Protein AF-A0A355XRQ8-F1 (afdb_monomer_lite)

pLDDT: mean 87.54, std 10.94, range [42.53, 95.69]

Foldseek 3Di:
DDDPPPDDDQWDADPQQWIWGCLVVCVVSCQPPVLSVLLQVLVCVLQVAHCDCPRNVDTDIDHNVVRDDDPVSVVSVVVSVVVSVVSSVD

Secondary structure (DSSP, 8-state):
---------SEEE-TTSEEEE-HHHHHHTT--HHHHHHHHHHHHHHHTS--STTT--S--EEEHHHH-SSHHHHHHHHHHHHHHHHHHT-

Sequence (90 aa):
CNSDFGVLPLFHMTSEGALNIQVNFLRSKGVPKQVLLDVVRKLESNFLRDYDEVMYDVDTFEPINELFFTSSQVDKFLNTMEGCCYRLRQ

Radius of gyration: 13.27 Å; chains: 1; bounding box: 28×25×41 Å

Structure (mmCIF, N/CA/C/O backbone):
data_AF-A0A355XRQ8-F1
#
_entry.id   AF-A0A355XRQ8-F1
#
loop_
_atom_site.group_PDB
_atom_site.id
_atom_site.type_symbol
_atom_site.label_atom_id
_atom_site.label_alt_id
_atom_site.label_comp_id
_atom_site.label_asym_id
_atom_site.label_entity_id
_atom_site.label_seq_id
_atom_site.pdbx_PDB_ins_code
_atom_site.Cartn_x
_atom_site.Cartn_y
_atom_site.Cartn_z
_atom_site.occupancy
_atom_site.B_iso_or_equiv
_atom_site.auth_seq_id
_atom_site.auth_comp_id
_atom_site.auth_asym_id
_atom_site.auth_atom_id
_atom_site.pdbx_PDB_model_num
ATOM 1 N N . CYS A 1 1 ? -4.917 -12.778 28.541 1.00 49.09 1 CYS A N 1
ATOM 2 C CA . CYS A 1 1 ? -3.791 -13.113 27.649 1.00 49.09 1 CYS A CA 1
ATOM 3 C C . CYS A 1 1 ? -4.357 -13.729 26.382 1.00 49.09 1 CYS A C 1
ATOM 5 O O . CYS A 1 1 ? -5.048 -14.727 26.525 1.00 49.09 1 CYS A O 1
ATOM 7 N N . ASN A 1 2 ? -4.173 -13.073 25.229 1.00 45.78 2 ASN A N 1
ATOM 8 C CA . ASN A 1 2 ? -4.150 -13.629 23.863 1.00 45.78 2 ASN A CA 1
ATOM 9 C C . ASN A 1 2 ? -4.454 -12.511 22.861 1.00 45.78 2 ASN A C 1
ATOM 11 O O . ASN A 1 2 ? -5.590 -12.338 22.433 1.00 45.78 2 ASN A O 1
ATOM 15 N N . SER A 1 3 ? -3.426 -11.767 22.479 1.00 42.53 3 SER A N 1
ATOM 16 C CA . SER A 1 3 ? -3.373 -11.196 21.138 1.00 42.53 3 SER A CA 1
ATOM 17 C C . SER A 1 3 ? -1.908 -10.972 20.792 1.00 42.53 3 SER A C 1
ATOM 19 O O . SER A 1 3 ? -1.432 -9.842 20.699 1.00 42.53 3 SER A O 1
ATOM 21 N N . ASP A 1 4 ? -1.183 -12.082 20.657 1.00 48.38 4 ASP A N 1
ATOM 22 C CA . ASP A 1 4 ? 0.058 -12.103 19.891 1.00 48.38 4 ASP A CA 1
ATOM 23 C C . ASP A 1 4 ? -0.336 -11.829 18.437 1.00 48.38 4 ASP A C 1
ATOM 25 O O . ASP A 1 4 ? -0.577 -12.740 17.642 1.00 48.38 4 ASP A O 1
ATOM 29 N N . PHE A 1 5 ? -0.531 -10.552 18.110 1.00 56.25 5 PHE A N 1
ATOM 30 C CA . PHE A 1 5 ? -0.687 -10.126 16.733 1.00 56.25 5 PHE A CA 1
ATOM 31 C C . PHE A 1 5 ? 0.634 -10.461 16.044 1.00 56.25 5 PHE A C 1
ATOM 33 O O . PHE A 1 5 ? 1.660 -9.828 16.290 1.00 56.25 5 PHE A O 1
ATOM 40 N N . GLY A 1 6 ? 0.620 -11.525 15.239 1.00 66.12 6 GLY A N 1
ATOM 41 C CA . GLY A 1 6 ? 1.738 -11.877 14.375 1.00 66.12 6 GLY A CA 1
ATOM 42 C C . GLY A 1 6 ? 2.150 -10.691 13.500 1.00 66.12 6 GLY A C 1
ATOM 43 O O . GLY A 1 6 ? 1.420 -9.708 13.371 1.00 66.12 6 GLY A O 1
ATOM 44 N N . VAL A 1 7 ? 3.332 -10.786 12.892 1.00 73.25 7 VAL A N 1
ATOM 45 C CA . VAL A 1 7 ? 3.862 -9.734 12.015 1.00 73.25 7 VAL A CA 1
ATOM 46 C C . VAL A 1 7 ? 2.803 -9.344 10.975 1.00 73.25 7 VAL A C 1
ATOM 48 O O . VAL A 1 7 ? 2.298 -10.203 10.253 1.00 73.25 7 VAL A O 1
ATOM 51 N N . LEU A 1 8 ? 2.460 -8.053 10.929 1.00 85.94 8 LEU A N 1
ATOM 52 C CA . LEU A 1 8 ? 1.575 -7.462 9.927 1.00 85.94 8 LEU A CA 1
ATOM 53 C C . LEU A 1 8 ? 2.443 -6.828 8.830 1.00 85.94 8 LEU A C 1
ATOM 55 O O . LEU A 1 8 ? 2.819 -5.661 8.968 1.00 85.94 8 LEU A O 1
ATOM 59 N N . PRO A 1 9 ? 2.832 -7.575 7.779 1.00 89.62 9 PRO A N 1
ATOM 60 C CA . PRO A 1 9 ? 3.538 -6.980 6.654 1.00 89.62 9 PRO A CA 1
ATOM 61 C C . PRO A 1 9 ? 2.656 -5.908 6.007 1.00 89.62 9 PRO A C 1
ATOM 63 O O . PRO A 1 9 ? 1.475 -6.139 5.760 1.00 89.62 9 PRO A O 1
ATOM 66 N N . LEU A 1 10 ? 3.231 -4.733 5.738 1.00 91.56 10 LEU A N 1
ATOM 67 C CA . LEU A 1 10 ? 2.558 -3.672 4.975 1.00 91.56 10 LEU A CA 1
ATOM 68 C C . LEU A 1 10 ? 2.780 -3.830 3.474 1.00 91.56 10 LEU A C 1
ATOM 70 O O . LEU A 1 10 ? 1.915 -3.491 2.673 1.00 91.56 10 LEU A O 1
ATOM 74 N N . PHE A 1 11 ? 3.946 -4.349 3.102 1.00 93.75 11 PHE A N 1
ATOM 75 C CA . PHE A 1 11 ? 4.291 -4.665 1.731 1.00 93.75 11 PHE A CA 1
ATOM 76 C C . PHE A 1 11 ? 5.342 -5.778 1.684 1.00 93.75 11 PHE A C 1
ATOM 78 O O . PHE A 1 11 ? 6.060 -6.018 2.658 1.00 93.75 11 PHE A O 1
ATOM 85 N N . HIS A 1 12 ? 5.457 -6.420 0.529 1.00 93.81 12 HIS A N 1
ATOM 86 C CA . HIS A 1 12 ? 6.544 -7.320 0.169 1.00 93.81 12 HIS A CA 1
ATOM 87 C C . HIS A 1 12 ? 7.277 -6.776 -1.052 1.00 93.81 12 HIS A C 1
ATOM 89 O O . HIS A 1 12 ? 6.664 -6.172 -1.928 1.00 93.81 12 HIS A O 1
ATOM 95 N N . MET A 1 13 ? 8.581 -7.023 -1.123 1.00 93.75 13 MET A N 1
ATOM 96 C CA . MET A 1 13 ? 9.404 -6.682 -2.277 1.00 93.75 13 MET A CA 1
ATOM 97 C C . MET A 1 13 ? 10.179 -7.918 -2.723 1.00 93.75 13 MET A C 1
ATOM 99 O O . MET A 1 13 ? 10.744 -8.629 -1.891 1.00 93.75 13 MET A O 1
ATOM 103 N N . THR A 1 14 ? 10.202 -8.180 -4.025 1.00 93.81 14 THR A N 1
ATOM 104 C CA . THR A 1 14 ? 10.992 -9.268 -4.611 1.00 93.81 14 THR A CA 1
ATOM 105 C C . THR A 1 14 ? 12.365 -8.765 -5.056 1.00 93.81 14 THR A C 1
ATOM 107 O O . THR A 1 14 ? 12.555 -7.578 -5.330 1.00 93.81 14 THR A O 1
ATOM 110 N N . SER A 1 15 ? 13.335 -9.676 -5.185 1.00 92.12 15 SER A N 1
ATOM 111 C CA . SER A 1 15 ? 14.655 -9.369 -5.760 1.00 92.12 15 SER A CA 1
ATOM 112 C C . SER A 1 15 ? 14.591 -8.933 -7.227 1.00 92.12 15 SER A C 1
ATOM 114 O O . SER A 1 15 ? 15.531 -8.322 -7.723 1.00 92.12 15 SER A O 1
ATOM 116 N N . GLU A 1 16 ? 13.489 -9.238 -7.911 1.00 92.56 16 GLU A N 1
ATOM 117 C CA . GLU A 1 16 ? 13.221 -8.852 -9.300 1.00 92.56 16 GLU A CA 1
ATOM 118 C C . GLU A 1 16 ? 12.618 -7.442 -9.418 1.00 92.56 16 GLU A C 1
ATOM 120 O O . GLU A 1 16 ? 12.355 -6.975 -10.521 1.00 92.56 16 GLU A O 1
ATOM 125 N N . GLY A 1 17 ? 12.418 -6.741 -8.295 1.00 92.75 17 GLY A N 1
ATOM 126 C CA . GLY A 1 17 ? 11.926 -5.366 -8.299 1.00 92.75 17 GLY A CA 1
ATOM 127 C C . GLY A 1 17 ? 10.408 -5.251 -8.420 1.00 92.75 17 GLY A C 1
ATOM 128 O O . GLY A 1 17 ? 9.925 -4.250 -8.941 1.00 92.75 17 GLY A O 1
ATOM 129 N N . ALA A 1 18 ? 9.655 -6.241 -7.936 1.00 95.69 18 ALA A N 1
ATOM 130 C CA . ALA A 1 18 ? 8.204 -6.146 -7.808 1.00 95.69 18 ALA A CA 1
ATOM 131 C C . ALA A 1 18 ? 7.802 -5.846 -6.357 1.00 95.69 18 ALA A C 1
ATOM 133 O O . ALA A 1 18 ? 8.351 -6.433 -5.421 1.00 95.69 18 ALA A O 1
ATOM 134 N N . LEU A 1 19 ? 6.831 -4.954 -6.178 1.00 95.31 19 LEU A N 1
ATOM 135 C CA . LEU A 1 19 ? 6.264 -4.554 -4.896 1.00 95.31 19 LEU A CA 1
ATOM 136 C C . LEU A 1 19 ? 4.830 -5.075 -4.782 1.00 95.31 19 LEU A C 1
ATOM 138 O O . LEU A 1 19 ? 4.055 -4.961 -5.721 1.00 95.31 19 LEU A O 1
ATOM 142 N N . ASN A 1 20 ? 4.462 -5.612 -3.625 1.00 94.88 20 ASN A N 1
ATOM 143 C CA . ASN A 1 20 ? 3.091 -6.003 -3.317 1.00 94.88 20 ASN A CA 1
ATOM 144 C C . ASN A 1 20 ? 2.652 -5.329 -2.021 1.00 94.88 20 ASN A C 1
ATOM 146 O O . ASN A 1 20 ? 3.265 -5.566 -0.982 1.00 94.88 20 ASN A O 1
ATOM 150 N N . ILE A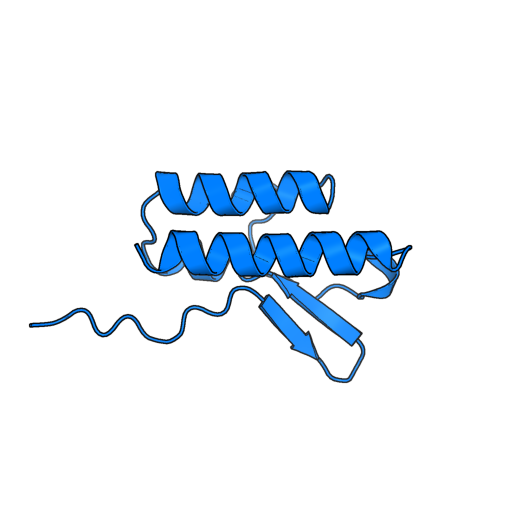 1 21 ? 1.600 -4.513 -2.074 1.00 94.12 21 ILE A N 1
ATOM 151 C CA . ILE A 1 21 ? 1.046 -3.815 -0.911 1.00 94.12 21 ILE A CA 1
ATOM 152 C C . ILE A 1 21 ? -0.048 -4.686 -0.289 1.00 94.12 21 ILE A C 1
ATOM 154 O O . ILE A 1 21 ? -0.998 -5.087 -0.945 1.00 94.12 21 ILE A O 1
ATOM 158 N N . GLN A 1 22 ? 0.076 -4.965 1.005 1.00 93.88 22 GLN A N 1
ATOM 159 C CA . GLN A 1 22 ? -0.687 -6.000 1.706 1.00 93.88 22 GLN A CA 1
ATOM 160 C C . GLN A 1 22 ? -2.020 -5.472 2.282 1.00 93.88 22 GLN A C 1
ATOM 162 O O . GLN A 1 22 ? -2.336 -5.688 3.455 1.00 93.88 22 GLN A O 1
ATOM 167 N N . VAL A 1 23 ? -2.805 -4.724 1.497 1.00 93.06 23 VAL A N 1
ATOM 168 C CA . VAL A 1 23 ? -4.054 -4.094 1.980 1.00 93.06 23 VAL A CA 1
ATOM 169 C C . VAL A 1 23 ? -5.120 -5.145 2.297 1.00 93.06 23 VAL A C 1
ATOM 171 O O . VAL A 1 23 ? -5.755 -5.090 3.355 1.00 93.06 23 VAL A O 1
ATOM 174 N N . ASN A 1 24 ? -5.309 -6.126 1.418 1.00 92.69 24 ASN A N 1
ATOM 175 C CA . ASN A 1 24 ? -6.288 -7.196 1.594 1.00 92.69 24 ASN A CA 1
ATOM 176 C C . ASN A 1 24 ? -5.872 -8.174 2.689 1.00 92.69 24 ASN A C 1
ATOM 178 O O . ASN A 1 24 ? -6.719 -8.639 3.460 1.00 92.69 24 ASN A O 1
ATOM 182 N N . PHE A 1 25 ? -4.572 -8.411 2.857 1.00 92.50 25 PHE A N 1
ATOM 183 C CA . PHE A 1 25 ? -4.071 -9.102 4.036 1.00 92.50 25 PHE A CA 1
ATOM 184 C C . PHE A 1 25 ? -4.489 -8.373 5.322 1.00 92.50 25 PHE A C 1
ATOM 186 O O . PHE A 1 25 ? -5.083 -9.000 6.203 1.00 92.50 25 PHE A O 1
ATOM 193 N N . LEU A 1 26 ? -4.272 -7.055 5.425 1.00 90.94 26 LEU A N 1
ATOM 194 C CA . LEU A 1 26 ? -4.676 -6.273 6.603 1.00 90.94 26 LEU A CA 1
ATOM 195 C C . LEU A 1 26 ? -6.197 -6.305 6.833 1.00 90.94 26 LEU A C 1
ATOM 197 O O . LEU A 1 26 ? -6.631 -6.468 7.977 1.00 90.94 26 LEU A O 1
ATOM 201 N N . ARG A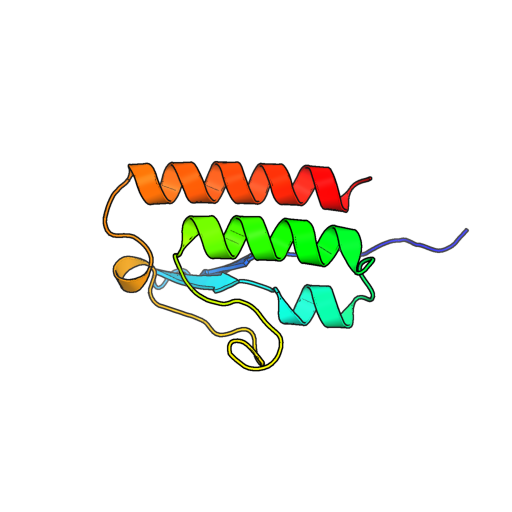 1 27 ? -7.011 -6.241 5.767 1.00 90.00 27 ARG A N 1
ATOM 202 C CA . ARG A 1 27 ? -8.473 -6.449 5.838 1.00 90.00 27 ARG A CA 1
ATOM 203 C C . ARG A 1 27 ? -8.819 -7.791 6.475 1.00 90.00 27 ARG A C 1
ATOM 205 O O . ARG A 1 27 ? -9.619 -7.846 7.408 1.00 90.00 27 ARG A O 1
ATOM 212 N N . SER A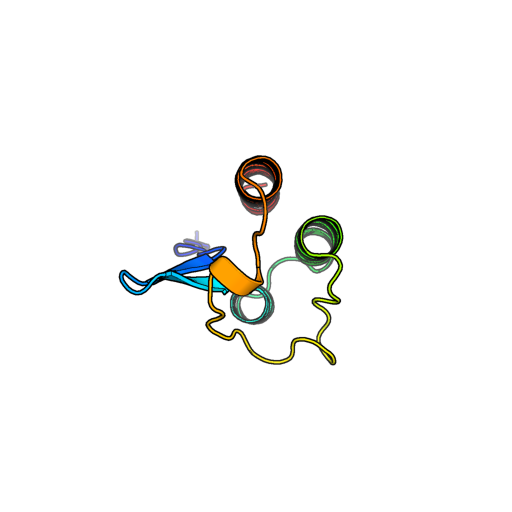 1 28 ? -8.177 -8.866 6.015 1.00 90.56 28 SER A N 1
ATOM 213 C CA . SER A 1 28 ? -8.441 -10.229 6.493 1.00 90.56 28 SER A CA 1
ATOM 214 C C . SER A 1 28 ? -8.058 -10.449 7.962 1.00 90.56 28 SER A C 1
ATOM 216 O O . SER A 1 28 ? -8.616 -11.320 8.628 1.00 90.56 28 SER A O 1
ATOM 218 N N . LYS A 1 29 ? -7.120 -9.650 8.493 1.00 88.00 29 LYS A N 1
ATOM 219 C CA . LYS A 1 29 ? -6.640 -9.744 9.880 1.00 88.00 29 LYS A CA 1
ATOM 220 C C . LYS A 1 29 ? -7.521 -9.029 10.900 1.00 88.00 29 LYS A C 1
ATOM 222 O O 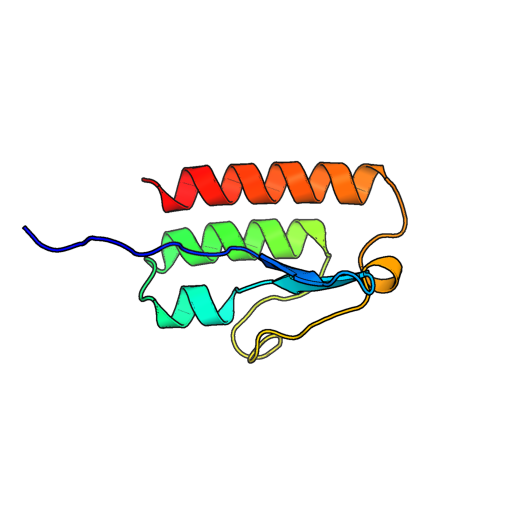. LYS A 1 29 ? -7.193 -9.045 12.083 1.00 88.00 29 LYS A O 1
ATOM 227 N N . GLY A 1 30 ? -8.637 -8.436 10.476 1.00 82.19 30 GLY A N 1
ATOM 228 C CA . GLY A 1 30 ? -9.567 -7.779 11.393 1.00 82.19 30 GLY A CA 1
ATOM 229 C C . GLY A 1 30 ? -9.005 -6.490 11.996 1.00 82.19 30 GLY A C 1
ATOM 230 O O . GLY A 1 30 ? -9.390 -6.114 13.103 1.00 82.19 30 GLY A O 1
ATOM 231 N N . VAL A 1 31 ? -8.100 -5.810 11.279 1.00 86.75 31 VAL A N 1
ATOM 232 C CA . VAL A 1 31 ? -7.630 -4.468 11.646 1.00 86.75 31 VAL A CA 1
ATOM 233 C C . VAL A 1 31 ? -8.844 -3.539 11.802 1.00 86.75 31 VAL A C 1
ATOM 235 O O . VAL A 1 31 ? -9.734 -3.557 10.944 1.00 86.75 31 VAL A O 1
ATOM 238 N N . PRO A 1 32 ? -8.920 -2.710 12.864 1.00 88.88 32 PRO A N 1
ATOM 239 C CA . PRO A 1 32 ? -10.037 -1.792 13.052 1.00 88.88 32 PRO A CA 1
ATOM 240 C C . PRO A 1 32 ? -10.286 -0.933 11.807 1.00 88.88 32 PRO A C 1
ATOM 242 O O . PRO A 1 32 ? -9.360 -0.315 11.280 1.00 88.88 32 PRO A O 1
ATOM 245 N N . LYS A 1 33 ? -11.548 -0.837 11.360 1.00 88.31 33 LYS A N 1
ATOM 246 C CA . LYS A 1 33 ? -11.915 -0.156 10.101 1.00 88.31 33 LYS A CA 1
ATOM 247 C C . LYS A 1 33 ? -11.349 1.263 9.982 1.00 88.31 33 LYS A C 1
ATOM 249 O O . LYS A 1 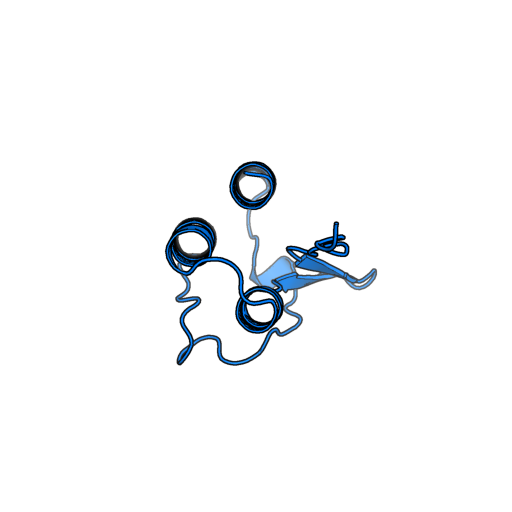33 ? -10.922 1.660 8.908 1.00 88.31 33 LYS A O 1
ATOM 254 N N . GLN A 1 34 ? -11.320 2.021 11.080 1.00 88.44 34 GLN A N 1
ATOM 255 C CA . GLN A 1 34 ? -10.765 3.380 11.090 1.00 88.44 34 GLN A CA 1
ATOM 256 C C . GLN A 1 34 ? -9.244 3.413 10.892 1.00 88.44 34 GLN A C 1
ATOM 258 O O . GLN A 1 34 ? -8.737 4.330 10.253 1.00 88.44 34 GLN A O 1
ATOM 263 N N . VAL A 1 35 ? -8.521 2.430 11.434 1.00 88.12 35 VAL A N 1
ATOM 264 C CA . VAL A 1 35 ? -7.067 2.304 11.256 1.00 88.12 35 VAL A CA 1
ATOM 265 C C . VAL A 1 35 ? -6.761 1.917 9.816 1.00 88.12 35 VAL A C 1
ATOM 267 O O . VAL A 1 35 ? -5.936 2.560 9.176 1.00 88.12 35 VAL A O 1
ATOM 270 N N . LEU A 1 36 ? -7.483 0.929 9.280 1.00 90.12 36 LEU A N 1
ATOM 271 C CA . LEU A 1 36 ? -7.336 0.519 7.888 1.00 90.12 36 LEU A CA 1
ATOM 272 C C . LEU A 1 36 ? -7.651 1.669 6.919 1.00 90.12 36 LEU A C 1
ATOM 274 O O . LEU A 1 36 ? -6.902 1.882 5.974 1.00 90.12 36 LEU A O 1
ATOM 278 N N . LEU A 1 37 ? -8.710 2.444 7.171 1.00 91.50 37 LEU A N 1
ATOM 279 C CA . LEU A 1 37 ? -9.071 3.592 6.337 1.00 91.50 37 LEU A CA 1
ATOM 280 C C . LEU A 1 37 ? -7.979 4.673 6.319 1.00 91.50 37 LEU A C 1
ATOM 282 O O . LEU A 1 37 ? -7.738 5.276 5.278 1.00 91.50 37 LEU A O 1
ATOM 286 N N . ASP A 1 38 ? -7.318 4.926 7.452 1.00 90.56 38 ASP A N 1
ATOM 287 C CA . ASP A 1 38 ? -6.194 5.869 7.517 1.00 90.56 38 ASP A CA 1
ATOM 288 C C . ASP A 1 38 ? -4.992 5.369 6.700 1.00 90.56 38 ASP A C 1
ATOM 290 O O . ASP A 1 38 ? -4.405 6.130 5.932 1.00 90.56 38 ASP A O 1
ATOM 294 N N . VAL A 1 39 ? -4.668 4.076 6.807 1.00 89.81 39 VAL A N 1
ATOM 295 C CA . VAL A 1 39 ? -3.618 3.431 5.998 1.00 89.81 39 VAL A CA 1
ATOM 296 C C . VAL A 1 39 ? -3.942 3.532 4.505 1.00 89.81 39 VAL A C 1
ATOM 298 O O . VAL A 1 39 ? -3.112 4.005 3.731 1.00 89.81 39 VAL A O 1
ATOM 301 N N . VAL A 1 40 ? -5.162 3.159 4.111 1.00 92.19 40 VAL A N 1
ATOM 302 C CA . VAL A 1 40 ? -5.639 3.207 2.722 1.00 92.19 40 VAL A CA 1
ATOM 303 C C . VAL A 1 40 ? -5.552 4.625 2.166 1.00 92.19 40 VAL A C 1
ATOM 305 O O . VAL A 1 40 ? -4.874 4.838 1.171 1.00 92.19 40 VAL A O 1
ATOM 308 N N . ARG A 1 41 ? -6.099 5.635 2.849 1.00 92.38 41 ARG A N 1
ATOM 309 C CA . ARG A 1 41 ? -6.054 7.027 2.360 1.00 92.38 41 ARG A CA 1
ATOM 310 C C . ARG A 1 41 ? -4.637 7.555 2.164 1.00 92.38 41 ARG A C 1
ATOM 312 O O . ARG A 1 41 ? -4.374 8.340 1.252 1.00 92.38 41 ARG A O 1
ATOM 319 N N . LYS A 1 42 ? -3.710 7.151 3.033 1.00 91.06 42 LYS A N 1
ATOM 320 C CA . LYS A 1 42 ? -2.298 7.517 2.899 1.00 91.06 42 LYS A CA 1
ATOM 321 C C . LYS A 1 42 ? -1.660 6.857 1.676 1.00 91.06 42 LYS A C 1
ATOM 323 O O . LYS A 1 42 ? -0.917 7.529 0.964 1.00 91.06 42 LYS A O 1
ATOM 328 N N . LEU A 1 43 ? -1.975 5.588 1.411 1.00 91.06 43 LEU A N 1
ATOM 329 C CA . LEU A 1 43 ? -1.552 4.871 0.203 1.00 91.06 43 LEU A CA 1
ATOM 330 C C . LEU A 1 43 ? -2.129 5.507 -1.067 1.00 91.06 43 LEU A C 1
ATOM 332 O O . LEU A 1 43 ? -1.381 5.786 -2.002 1.00 91.06 43 LEU A O 1
ATOM 336 N N . GLU A 1 44 ? -3.426 5.810 -1.072 1.00 91.69 44 GLU A N 1
ATOM 337 C CA . GLU A 1 44 ? -4.121 6.450 -2.196 1.00 91.69 44 GLU A CA 1
ATOM 338 C C . GLU A 1 44 ? -3.498 7.817 -2.523 1.00 91.69 44 GLU A C 1
ATOM 340 O O . GLU A 1 44 ? -3.223 8.126 -3.679 1.00 91.69 44 GLU A O 1
ATOM 345 N N . SER A 1 45 ? -3.150 8.610 -1.503 1.00 89.00 45 SER A N 1
ATOM 346 C CA . SER A 1 45 ? -2.423 9.882 -1.663 1.00 89.00 45 SER A CA 1
ATOM 347 C C . SER A 1 45 ? -0.974 9.714 -2.152 1.00 89.00 45 SER A C 1
ATOM 349 O O . SER A 1 45 ? -0.365 10.652 -2.686 1.00 89.00 45 SER A O 1
ATOM 351 N N . ASN A 1 46 ? -0.378 8.538 -1.943 1.00 88.25 46 ASN A N 1
ATOM 352 C CA . ASN A 1 46 ? 0.978 8.242 -2.389 1.00 88.25 46 ASN A CA 1
ATOM 353 C C . ASN A 1 46 ? 1.014 7.886 -3.880 1.00 88.25 46 ASN A C 1
ATOM 355 O O . ASN A 1 46 ? 1.806 8.470 -4.616 1.00 88.25 46 ASN A O 1
ATOM 359 N N . PHE A 1 47 ? 0.112 6.999 -4.307 1.00 86.56 47 PHE A N 1
ATOM 360 C CA . PHE A 1 47 ? 0.101 6.411 -5.649 1.00 86.56 47 PHE A CA 1
ATOM 361 C C . PHE A 1 47 ? -0.939 7.005 -6.605 1.00 86.56 47 PHE A C 1
ATOM 363 O O . PHE A 1 47 ? -0.916 6.673 -7.784 1.00 86.56 47 PHE A O 1
ATOM 370 N N . LEU A 1 48 ? -1.843 7.867 -6.122 1.00 85.00 48 LEU A N 1
ATOM 371 C CA . LEU A 1 48 ? -2.996 8.366 -6.887 1.00 85.00 48 LEU A CA 1
ATOM 372 C C . LEU A 1 48 ? -3.840 7.223 -7.481 1.00 85.00 48 LEU A C 1
ATOM 374 O O . LEU A 1 48 ? -4.285 7.291 -8.625 1.00 85.00 48 LEU A O 1
ATOM 378 N N . ARG A 1 49 ? -4.035 6.165 -6.690 1.00 87.00 49 ARG A N 1
ATOM 379 C CA . ARG A 1 49 ? -4.794 4.959 -7.038 1.00 87.00 49 ARG A CA 1
ATOM 380 C C . ARG A 1 49 ? -5.771 4.639 -5.923 1.00 87.00 49 ARG A C 1
ATOM 382 O O . ARG A 1 49 ? -5.386 4.780 -4.769 1.00 87.00 49 ARG A O 1
ATOM 389 N N . ASP A 1 50 ? -6.956 4.153 -6.273 1.00 89.31 50 ASP A N 1
ATOM 390 C CA . ASP A 1 50 ? -7.955 3.680 -5.315 1.00 89.31 50 ASP A CA 1
ATOM 391 C C . ASP A 1 50 ? -7.569 2.301 -4.768 1.00 89.31 50 ASP A C 1
ATOM 393 O O . ASP A 1 50 ? -7.383 1.343 -5.522 1.00 89.31 50 ASP A O 1
ATOM 397 N N . TYR A 1 51 ? -7.451 2.201 -3.444 1.00 91.06 51 TYR A N 1
ATOM 398 C CA . TYR A 1 51 ? -7.135 0.954 -2.744 1.00 91.06 51 TYR A CA 1
ATOM 399 C C . TYR A 1 51 ? -8.363 0.430 -2.003 1.00 91.06 51 TYR A C 1
ATOM 401 O O . TYR A 1 51 ? -8.229 -0.106 -0.908 1.00 91.06 51 TYR A O 1
ATOM 409 N N . ASP A 1 52 ? -9.568 0.598 -2.550 1.00 88.94 52 ASP A N 1
ATOM 410 C CA . ASP A 1 52 ? -10.809 0.088 -1.961 1.00 88.94 52 ASP A CA 1
ATOM 411 C C . ASP A 1 52 ? -11.036 -1.414 -2.248 1.00 88.94 52 ASP A C 1
ATOM 413 O O . ASP A 1 52 ? -10.195 -2.090 -2.836 1.00 88.94 52 ASP A O 1
ATOM 417 N N . GLU A 1 53 ? -12.130 -1.977 -1.732 1.00 87.50 53 GLU A N 1
ATOM 418 C CA . GLU A 1 53 ? -12.449 -3.410 -1.869 1.00 87.50 53 GLU A CA 1
ATOM 419 C C . GLU A 1 53 ? -12.908 -3.804 -3.284 1.00 87.50 53 GLU A C 1
ATOM 421 O O . GLU A 1 53 ? -12.990 -4.991 -3.582 1.00 87.50 53 GLU A O 1
ATOM 426 N N . VAL A 1 54 ? -13.228 -2.832 -4.142 1.00 89.62 54 VAL A N 1
ATOM 427 C CA . VAL A 1 54 ? -13.735 -3.044 -5.505 1.00 89.62 54 VAL A CA 1
ATOM 428 C C . VAL A 1 54 ? -12.615 -2.883 -6.532 1.00 89.62 54 VAL A C 1
ATOM 430 O O . VAL A 1 54 ? -12.490 -3.707 -7.432 1.00 89.62 54 VAL A O 1
ATOM 433 N N . MET A 1 55 ? -11.804 -1.833 -6.405 1.00 89.88 55 MET A N 1
ATOM 434 C CA . MET A 1 55 ? -10.702 -1.512 -7.318 1.00 89.88 55 MET A CA 1
ATOM 435 C C . MET A 1 55 ? -9.399 -2.242 -6.963 1.00 89.88 55 MET A C 1
ATOM 437 O O . MET A 1 55 ? -8.517 -2.376 -7.814 1.00 89.88 55 MET A O 1
ATOM 441 N N . TYR A 1 56 ? -9.270 -2.710 -5.717 1.00 91.81 56 TYR A N 1
ATOM 442 C CA . TYR A 1 56 ? -8.113 -3.451 -5.216 1.00 91.81 56 TYR A CA 1
ATOM 443 C C . TYR A 1 56 ? -8.569 -4.630 -4.343 1.00 91.81 56 TYR A C 1
ATOM 445 O O . TYR A 1 56 ? -8.347 -4.670 -3.128 1.00 91.81 56 TYR A O 1
ATOM 453 N N . ASP A 1 57 ? -9.251 -5.585 -4.973 1.00 91.50 57 ASP A N 1
ATOM 454 C CA . ASP A 1 57 ? -9.851 -6.766 -4.340 1.00 91.50 57 ASP A CA 1
ATOM 455 C C . ASP A 1 57 ? -8.826 -7.855 -3.967 1.00 91.50 57 ASP A C 1
ATOM 457 O O . ASP A 1 57 ? -9.085 -8.693 -3.099 1.00 91.50 57 ASP A O 1
ATOM 461 N N . VAL A 1 58 ? -7.637 -7.823 -4.576 1.00 92.75 58 VAL A N 1
ATOM 462 C CA . VAL A 1 58 ? -6.531 -8.743 -4.293 1.00 92.75 58 VAL A CA 1
ATOM 463 C C . VAL A 1 58 ? -5.176 -8.031 -4.268 1.00 92.75 58 VAL A C 1
ATOM 465 O O . VAL A 1 58 ? -4.903 -7.128 -5.053 1.00 92.75 58 VAL A O 1
ATOM 468 N N . ASP A 1 59 ? -4.307 -8.471 -3.356 1.00 94.38 59 ASP A N 1
ATOM 469 C CA . ASP A 1 59 ? -2.940 -7.966 -3.213 1.00 94.38 59 ASP A CA 1
ATOM 470 C C . ASP A 1 59 ? -2.035 -8.527 -4.325 1.00 94.38 59 ASP A C 1
ATOM 472 O O . ASP A 1 59 ? -1.665 -9.707 -4.314 1.00 94.38 59 ASP A O 1
ATOM 476 N N . THR A 1 60 ? -1.651 -7.685 -5.282 1.00 93.31 60 THR A N 1
ATOM 477 C CA . THR A 1 60 ? -0.848 -8.059 -6.458 1.00 93.31 60 THR A CA 1
ATOM 478 C C . THR A 1 60 ? 0.594 -7.564 -6.371 1.00 93.31 60 THR A C 1
ATOM 480 O O . THR A 1 60 ? 0.892 -6.564 -5.723 1.00 93.31 60 THR A O 1
ATOM 483 N N . PHE A 1 61 ? 1.512 -8.283 -7.028 1.00 95.19 61 PHE A N 1
ATOM 484 C CA . PHE A 1 61 ? 2.875 -7.805 -7.262 1.00 95.19 61 PHE A CA 1
ATOM 485 C C . PHE A 1 61 ? 2.905 -6.926 -8.507 1.00 95.19 61 PHE A C 1
ATOM 487 O O . PHE A 1 61 ? 2.493 -7.366 -9.579 1.00 95.19 61 PHE A O 1
ATOM 494 N N . GLU A 1 62 ? 3.439 -5.721 -8.365 1.00 93.38 62 GLU A N 1
ATOM 495 C CA . GLU A 1 62 ? 3.538 -4.732 -9.432 1.00 93.38 62 GLU A CA 1
ATOM 496 C C . GLU A 1 62 ? 4.988 -4.256 -9.594 1.00 93.38 62 GLU A C 1
ATOM 498 O O . GLU A 1 62 ? 5.699 -4.098 -8.594 1.00 93.38 62 GLU A O 1
ATOM 503 N N . PRO A 1 63 ? 5.470 -4.045 -10.830 1.00 95.12 63 PRO A N 1
ATOM 504 C CA . PRO A 1 63 ? 6.837 -3.598 -11.065 1.00 95.12 63 PRO A CA 1
ATOM 505 C C . PRO A 1 63 ? 7.105 -2.219 -10.440 1.00 95.12 63 PRO A C 1
ATOM 507 O O . PRO A 1 63 ? 6.372 -1.258 -10.665 1.00 95.12 63 PRO A O 1
ATOM 510 N N . ILE A 1 64 ? 8.193 -2.080 -9.677 1.00 92.75 64 ILE A N 1
ATOM 511 C CA . ILE A 1 64 ? 8.547 -0.821 -8.991 1.00 92.75 64 ILE A CA 1
ATOM 512 C C . ILE A 1 64 ? 8.733 0.337 -9.976 1.00 92.75 64 ILE A C 1
ATOM 514 O O . ILE A 1 64 ? 8.397 1.473 -9.656 1.00 92.75 64 ILE A O 1
ATOM 518 N N . ASN A 1 65 ? 9.236 0.056 -11.177 1.00 90.94 65 ASN A N 1
ATOM 519 C CA . ASN A 1 65 ? 9.419 1.038 -12.247 1.00 90.94 65 ASN A CA 1
ATOM 520 C C . ASN A 1 65 ? 8.100 1.556 -12.849 1.00 90.94 65 ASN A C 1
ATOM 522 O O . ASN A 1 65 ? 8.128 2.551 -13.567 1.00 90.94 65 ASN A O 1
ATOM 526 N N . GLU A 1 66 ? 6.971 0.897 -12.585 1.00 90.81 66 GLU A N 1
ATOM 527 C CA . GLU A 1 66 ? 5.634 1.383 -12.952 1.00 90.81 66 GLU A CA 1
ATOM 528 C C . GLU A 1 66 ? 4.985 2.182 -11.812 1.00 90.81 66 GLU A C 1
ATOM 530 O O . GLU A 1 66 ? 4.121 3.023 -12.054 1.00 90.81 66 GLU A O 1
ATOM 535 N N . LEU A 1 67 ? 5.433 1.956 -10.573 1.00 90.19 67 LEU A N 1
ATOM 536 C CA . LEU A 1 67 ? 4.924 2.616 -9.370 1.00 90.19 67 LEU A CA 1
ATOM 537 C C . LEU A 1 67 ? 5.662 3.918 -9.033 1.00 90.19 67 LEU A C 1
ATOM 539 O O . LEU A 1 67 ? 5.057 4.862 -8.523 1.00 90.19 67 LEU A O 1
ATOM 543 N N . PHE A 1 68 ? 6.968 3.972 -9.295 1.00 91.88 68 PHE A N 1
ATOM 544 C CA . PHE A 1 68 ? 7.835 5.083 -8.916 1.00 91.88 68 PHE A CA 1
ATOM 545 C C . PHE A 1 68 ? 8.646 5.579 -10.108 1.00 91.88 68 PHE A C 1
ATOM 547 O O . PHE A 1 68 ? 9.421 4.839 -10.709 1.00 91.88 68 PHE A O 1
ATOM 554 N N . PHE A 1 69 ? 8.526 6.874 -10.388 1.00 91.56 69 PHE A N 1
ATOM 555 C CA . PHE A 1 69 ? 9.252 7.556 -11.460 1.00 91.56 69 PHE A CA 1
ATOM 556 C C . PHE A 1 69 ? 10.323 8.514 -10.925 1.00 91.56 69 PHE A C 1
ATOM 558 O O . PHE A 1 69 ? 11.236 8.891 -11.659 1.00 91.56 69 PHE A O 1
ATOM 565 N N . THR A 1 70 ? 10.245 8.906 -9.649 1.00 92.44 70 THR A N 1
ATOM 566 C CA . THR A 1 70 ? 11.233 9.772 -8.991 1.00 92.44 70 THR A CA 1
ATOM 567 C C . THR A 1 70 ? 11.652 9.229 -7.627 1.00 92.44 70 THR A C 1
ATOM 569 O O . THR A 1 70 ? 10.874 8.586 -6.923 1.00 92.44 70 THR A O 1
ATOM 572 N N . SER A 1 71 ? 12.877 9.554 -7.198 1.00 91.56 71 SER A N 1
ATOM 573 C CA . SER A 1 71 ? 13.359 9.219 -5.849 1.00 91.56 71 SER A CA 1
ATOM 574 C C . SER A 1 71 ? 12.489 9.836 -4.751 1.00 91.56 71 SER A C 1
ATOM 576 O O . SER A 1 71 ? 12.200 9.188 -3.753 1.00 91.56 71 SER A O 1
ATOM 578 N N . SER A 1 72 ? 11.977 11.049 -4.972 1.00 92.19 72 SER A N 1
ATOM 579 C CA . SER A 1 72 ? 11.081 11.720 -4.026 1.00 92.19 72 SER A CA 1
ATOM 580 C C . SER A 1 72 ? 9.768 10.965 -3.787 1.00 92.19 72 SER A C 1
ATOM 582 O O . SER A 1 72 ? 9.223 11.035 -2.685 1.00 92.19 72 SER A O 1
ATOM 584 N N . GLN A 1 73 ? 9.251 10.231 -4.782 1.00 91.62 73 GLN A N 1
ATOM 585 C CA . GLN A 1 73 ? 8.078 9.373 -4.594 1.00 91.62 73 GLN A CA 1
ATOM 586 C C . GLN A 1 73 ? 8.414 8.171 -3.705 1.00 91.62 73 GLN A C 1
ATOM 588 O O . GLN A 1 73 ? 7.621 7.827 -2.830 1.00 91.62 73 GLN A O 1
ATOM 593 N N . VAL A 1 74 ? 9.609 7.593 -3.862 1.00 92.56 74 VAL A N 1
ATOM 594 C CA . VAL A 1 74 ? 10.096 6.503 -3.002 1.00 92.56 74 VAL A CA 1
ATOM 595 C C . VAL A 1 74 ? 10.231 6.980 -1.555 1.00 92.56 74 VAL A C 1
ATOM 597 O O . VAL A 1 74 ? 9.703 6.339 -0.648 1.00 92.56 74 VAL A O 1
ATOM 600 N N . ASP A 1 75 ? 10.839 8.145 -1.326 1.00 93.94 75 ASP A N 1
ATOM 601 C CA . ASP A 1 75 ? 10.973 8.716 0.020 1.00 93.94 75 ASP A CA 1
ATOM 602 C C . ASP A 1 75 ? 9.601 8.987 0.656 1.00 93.94 75 ASP A C 1
ATOM 604 O O . ASP A 1 75 ? 9.352 8.659 1.820 1.00 93.94 75 ASP A O 1
ATOM 608 N N . LYS A 1 76 ? 8.660 9.545 -0.121 1.00 93.12 76 LYS A N 1
ATOM 609 C CA . LYS A 1 76 ? 7.280 9.770 0.330 1.00 93.12 76 LYS A CA 1
ATOM 610 C C . LYS A 1 76 ? 6.603 8.450 0.705 1.00 93.12 76 LYS A C 1
ATOM 612 O O . LYS A 1 76 ? 5.883 8.400 1.704 1.00 93.12 76 LYS A O 1
ATOM 617 N N . PHE A 1 77 ? 6.799 7.393 -0.081 1.00 93.00 77 PHE A N 1
ATOM 618 C CA . PHE A 1 77 ? 6.279 6.055 0.205 1.00 93.00 77 PHE A CA 1
ATOM 619 C C . PHE A 1 77 ? 6.856 5.474 1.493 1.00 93.00 77 PHE A C 1
ATOM 621 O O . PHE A 1 77 ? 6.086 5.054 2.353 1.00 93.00 77 PHE A O 1
ATOM 628 N N . LEU A 1 78 ? 8.175 5.519 1.683 1.00 93.25 78 LEU A N 1
ATOM 629 C CA . LEU A 1 78 ? 8.814 5.006 2.898 1.00 93.25 78 LEU A CA 1
ATOM 630 C C . LEU A 1 78 ? 8.316 5.735 4.155 1.00 93.25 78 LEU A C 1
ATOM 632 O O . LEU A 1 78 ? 7.914 5.084 5.120 1.00 93.25 78 LEU A O 1
ATOM 636 N N . ASN A 1 79 ? 8.214 7.067 4.108 1.00 93.12 79 ASN A N 1
ATOM 637 C CA . ASN A 1 79 ? 7.628 7.863 5.194 1.00 93.12 79 ASN A CA 1
ATOM 638 C C . ASN A 1 79 ? 6.156 7.493 5.455 1.00 93.12 79 ASN A C 1
ATOM 640 O O . ASN A 1 79 ? 5.695 7.457 6.597 1.00 93.12 79 ASN A O 1
ATOM 644 N N . THR A 1 80 ? 5.407 7.191 4.392 1.00 91.62 80 THR A N 1
ATOM 645 C CA . THR A 1 80 ? 4.016 6.735 4.495 1.00 91.62 80 THR A CA 1
ATOM 646 C C . THR A 1 80 ? 3.926 5.375 5.189 1.00 91.62 80 THR A C 1
ATOM 648 O O . THR A 1 80 ? 3.096 5.208 6.086 1.00 91.62 80 THR A O 1
ATOM 651 N N . MET A 1 81 ? 4.794 4.424 4.829 1.00 91.69 81 MET A N 1
ATOM 652 C CA . MET A 1 81 ? 4.867 3.103 5.463 1.00 91.69 81 MET A CA 1
ATOM 653 C C . MET A 1 81 ? 5.204 3.209 6.946 1.00 91.69 81 MET A C 1
ATOM 655 O O . MET A 1 81 ? 4.550 2.573 7.771 1.00 91.69 81 MET A O 1
ATOM 659 N N . GLU A 1 82 ? 6.166 4.059 7.304 1.00 90.81 82 GLU A N 1
ATOM 660 C CA . GLU A 1 82 ? 6.516 4.304 8.702 1.00 90.81 82 GLU A CA 1
ATOM 661 C C . GLU A 1 82 ? 5.315 4.862 9.486 1.00 90.81 82 GLU A C 1
ATOM 663 O O . GLU A 1 82 ? 4.953 4.347 10.546 1.00 90.81 82 GLU A O 1
ATOM 668 N N . GLY A 1 83 ? 4.612 5.844 8.913 1.00 88.12 83 GLY A N 1
ATOM 669 C CA . GLY A 1 83 ? 3.380 6.389 9.484 1.00 88.12 83 GLY A CA 1
ATOM 670 C C . GLY A 1 83 ? 2.270 5.345 9.668 1.00 88.12 83 GLY A C 1
ATOM 671 O O . GLY A 1 83 ? 1.534 5.395 10.656 1.00 88.12 83 GLY A O 1
ATOM 672 N N . CYS A 1 84 ? 2.151 4.386 8.747 1.00 88.25 84 CYS A N 1
ATOM 673 C CA . CYS A 1 84 ? 1.203 3.274 8.855 1.00 88.25 84 CYS A CA 1
ATOM 674 C C . CYS A 1 84 ? 1.607 2.293 9.965 1.00 88.25 84 CYS A C 1
ATOM 676 O O . CYS A 1 84 ? 0.756 1.894 10.761 1.00 88.25 84 CYS A O 1
ATOM 678 N N . CYS A 1 85 ? 2.900 1.972 10.085 1.00 87.25 85 CYS A N 1
ATOM 679 C CA . CYS A 1 85 ? 3.440 1.157 11.175 1.00 87.25 85 CYS A CA 1
ATOM 680 C C . CYS A 1 85 ? 3.104 1.747 12.551 1.00 87.25 85 CYS A C 1
ATOM 682 O O . CYS A 1 85 ? 2.646 1.016 13.430 1.00 87.25 85 CYS A O 1
ATOM 684 N N . TYR A 1 86 ? 3.288 3.058 12.750 1.00 86.62 86 TYR A N 1
ATOM 685 C CA . TYR A 1 86 ? 2.928 3.702 14.019 1.00 86.62 86 TYR A CA 1
ATOM 686 C C . TYR A 1 86 ? 1.433 3.609 14.310 1.00 86.62 86 TYR A C 1
ATOM 688 O O . TYR A 1 86 ? 1.052 3.369 15.453 1.00 86.62 86 TYR A O 1
ATOM 696 N N . ARG A 1 87 ? 0.581 3.769 13.290 1.00 83.38 87 ARG A N 1
ATOM 697 C CA . ARG A 1 87 ? -0.873 3.718 13.471 1.00 83.38 87 ARG A CA 1
ATOM 698 C C . ARG A 1 87 ? -1.377 2.315 13.813 1.00 83.38 87 ARG A C 1
ATOM 700 O O . ARG A 1 87 ? -2.299 2.200 14.608 1.00 83.38 87 ARG A O 1
ATOM 707 N N . LEU A 1 88 ? -0.770 1.277 13.238 1.00 81.69 88 LEU A N 1
ATOM 708 C CA . LEU A 1 88 ? -1.130 -0.128 13.472 1.00 81.69 88 LEU A CA 1
ATOM 709 C C . LEU A 1 88 ? -0.609 -0.690 14.804 1.00 81.69 88 LEU A C 1
ATOM 711 O O . LEU A 1 88 ? -1.083 -1.733 15.240 1.00 81.69 88 LEU A O 1
ATOM 715 N N . ARG A 1 89 ? 0.365 -0.027 15.443 1.00 77.00 89 ARG A N 1
ATOM 716 C CA . ARG A 1 89 ? 0.883 -0.402 16.772 1.00 77.00 89 ARG A CA 1
ATOM 717 C C . ARG A 1 89 ? 0.053 0.134 17.949 1.00 77.00 89 ARG A C 1
ATOM 719 O O . ARG A 1 89 ? 0.307 -0.297 19.071 1.00 77.00 89 ARG A O 1
ATOM 726 N N . GLN A 1 90 ? -0.840 1.099 17.714 1.00 61.62 90 GLN A N 1
ATOM 727 C CA . GLN A 1 90 ? -1.699 1.723 18.735 1.00 61.62 90 GLN A CA 1
ATOM 728 C C . GLN A 1 90 ? -2.949 0.889 19.002 1.00 61.62 90 GLN A C 1
ATOM 730 O O . GLN A 1 90 ? -3.345 0.829 20.186 1.00 61.62 90 GLN A O 1
#

=== Feature glossary ===
The record interleaves many kinds of information about one protein. Here is each kind framed as the question it answers.

Q: What does the local fold look like, residue by residue?
A: The Foldseek 3Di string encodes local tertiary geometry as a 20-letter alphabet — one character per residue — derived from the relative positions of nearby Cα atoms. Unlike the amino-acid sequence, 3Di is a direct function of the 3D structure, so two proteins with the same fold have similar 3Di strings even at low sequence identity.

Q: Which residues are in helices, strands, or loops?
A: The SS8 string is DSSP's per-residue secondary-structure call. α-helix (H) means an i→i+4 H-bond ladder; β-strand (E) means the residue participates in a β-sheet; 3₁₀ (G) and π (I) are tighter and wider helices; T/S are turns/bends; '-' is loop.

Q: How big and how compact is the whole molecule?
A: Radius of gyration (Rg) is the root-mean-square distance of Cα atoms from their centroid — a single number for overall size and compactness. A globular domain of N residues has Rg ≈ 2.2·N^0.38 Å; an extended or disordered chain has a much larger Rg. The Cα contact count is the number of residue pairs whose Cα atoms are within 8 Å and are more than four positions apart in sequence — a standard proxy for tertiary packing density. The bounding box is the smallest axis-aligned box enclosing all Cα atoms.

Q: Where is each backbone atom in 3D?
A: Structure coordinates are given as an mmCIF _atom_site loop: one row per atom with element, residue name, chain id, sequence number, and x/y/z position in Å. Only the four main-chain atoms per residue are included here; side chains are omitted to keep the record compact.

Q: What is the amino-acid chain?
A: Primary structure: the covalent order of the twenty standard amino acids along the backbone. Two proteins with the same sequence will (almost always) fold to the same structure; two with 30% identity often share a fold but not the details.

Q: What if only a Cα trace is available?
A: Three-state secondary structure (P-SEA) collapses the eight DSSP classes into helix (a), strand (b), and coil (c). P-SEA assigns these from Cα geometry alone — distances and angles — without requiring backbone oxygens, so it works on any Cα trace.

Q: What family and function is it annotated with?
A: Database cross-references. InterPro integrates a dozen domain/family signature databases into unified entries with residue-range hits. GO terms attach function/process/location labels with evidence codes. CATH codes position the fold in a four-level structural taxonomy. Organism is the NCBI-taxonomy species name.

Q: How confident is the AlphaFold model at each residue?
A: pLDDT is the predicted lDDT-Cα score: AlphaFold's confidence that the local environment of each residue (all inter-atomic distances within 15 Å) is correctly placed. It is a per-residue number between 0 and 100, with higher meaning more reliable.

Q: How mobile is each atom in the crystal?
A: B-factor (Debye–Waller factor) reflects atomic displacement in the crystal lattice. It is an experimental observable (units Å²)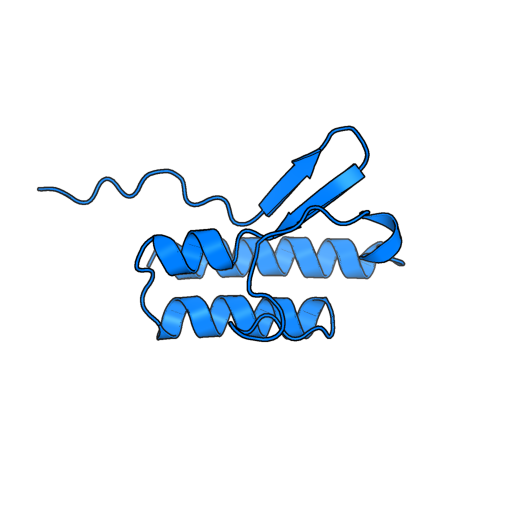, not a prediction; low values mean the atom is pinned down, high values mean it moves or is heterogeneous across the crystal.

Q: Which residues are buried vs exposed?
A: SASA measures how much of the protein is reachable by solvent. It is computed by rolling a water-sized probe over the atomic surface and summing the exposed area (Å²). Per-residue SASA distinguishes core (buried, low SASA) from surface (exposed, high SASA) residues; total SASA is a whole-molecule size measure.

Q: What do the diagnostic plots show?
A: Plot images: a contact map (which residues are close in 3D, as an N×N binary image), a Ramachandran scatter (backbone torsion angles, revealing secondary-structure composition at a glance), and — for AlphaFold structures — a PAE heatmap (pairwise prediction confidence).

Q: What known structures does this most resemble?
A: The Foldseek neighbor list gives the closest experimentally determined structures in the PDB, ranked by structural alignment. TM-score near 1 means near-identical fold; near 0.3 means only rough topology match. This is how one finds what a novel AlphaFold prediction most resembles in the solved-structure universe.

Q: Are the domains correctly placed relative to each other?
A: Predicted aligned error is AlphaFold's pairwise confidence. Unlike pLDDT (per-residue), PAE is per-residue-pair and captures whether two parts of the structure are correctly placed relative to each other. Units are ångströms of expected positional error.

Q: What do the rendered images show?
A: Structure images are PyMOL renders from six orthogonal camera directions. Cartoon representation draws helices as coils and strands as arrows; sticks shows the backbone as bonds; surface shows the solvent-excluded envelope. Rainbow coloring maps sequence position to hue (blue→red, N→C); chain coloring assigns a distinct color per polypeptide.

Q: What are the backbone torsion angles?
A: φ (phi) and ψ (psi) are the two rotatable backbone dihedrals per residue: φ is the C(i-1)–N–Cα–C torsion, ψ is the N–Cα–C–N(i+1) torsion, both in degrees on (−180°, 180°]. α-helical residues cluster near (−60°, −45°); β-strand residues near (−120°, +130°). A Ramachandran plot is simply a scatter of (φ, ψ) for every residue.